Protein AF-A0A376JCS9-F1 (afdb_monomer)

pLDDT: mean 76.4, std 12.71, range [43.28, 95.12]

Mean predicted aligned error: 11.67 Å

Sequence (92 aa):
MQALGKGLLIIAPWLMKALSIVGTLAMFLVGGGIVVHGIAPLHHAIEHFAGQQSAVVAMILPTVLNLILGFIIGGIVVLGVKAVAKMRGQAH

InterPro domains:
  IPR008526 Inner membrane protein YedI [PF05661] (2-78)
  IPR008526 Inner membrane protein YedI [PTHR30503] (2-89)

Foldseek 3Di:
DVVVVVVCVVVVVVVVVVCVVVVVLVVLLVQLVVVCVVVVVNVVVLCVVLVVDDPVCSVVVVSVVSSVSSVVVVVVVVVVVVVVCVVVPPDD

Structure (mmCIF, N/CA/C/O backbone):
data_AF-A0A376JCS9-F1
#
_entry.id   AF-A0A376JCS9-F1
#
loop_
_atom_site.group_PDB
_atom_site.id
_atom_site.type_symbol
_atom_site.label_atom_id
_atom_site.label_alt_id
_atom_site.label_comp_id
_atom_site.label_asym_id
_atom_site.label_entity_id
_atom_site.label_seq_id
_atom_site.pdbx_PDB_ins_code
_atom_site.Cartn_x
_atom_site.Cartn_y
_atom_site.Cartn_z
_atom_site.occupancy
_atom_site.B_iso_or_equiv
_atom_site.auth_seq_id
_atom_site.auth_comp_id
_atom_site.auth_asym_id
_atom_site.auth_atom_id
_atom_site.pdbx_PDB_model_num
ATOM 1 N N . MET A 1 1 ? 1.763 20.206 31.505 1.00 59.66 1 MET A N 1
ATOM 2 C CA . MET A 1 1 ? 1.615 18.852 30.911 1.00 59.66 1 MET A CA 1
ATOM 3 C C . MET A 1 1 ? 0.357 18.667 30.048 1.00 59.66 1 MET A C 1
ATOM 5 O O . MET A 1 1 ? 0.406 17.871 29.124 1.00 59.66 1 MET A O 1
ATOM 9 N N . GLN A 1 2 ? -0.746 19.400 30.265 1.00 71.12 2 GLN A N 1
ATOM 10 C CA . GLN A 1 2 ? -1.988 19.228 29.479 1.00 71.12 2 GLN A CA 1
ATOM 11 C C . GLN A 1 2 ? -1.882 19.643 27.994 1.00 71.12 2 GLN A C 1
ATOM 13 O O . GLN A 1 2 ? -2.572 19.072 27.153 1.00 71.12 2 GLN A O 1
ATOM 18 N N . ALA A 1 3 ? -1.009 20.599 27.651 1.00 73.75 3 ALA A N 1
ATOM 19 C CA . ALA A 1 3 ? -0.820 21.054 26.268 1.00 73.75 3 ALA A CA 1
ATOM 20 C C . ALA A 1 3 ? -0.207 19.975 25.353 1.00 73.75 3 ALA A C 1
ATOM 22 O O . ALA A 1 3 ? -0.643 19.820 24.217 1.00 73.75 3 ALA A O 1
ATOM 23 N N . LEU A 1 4 ? 0.737 19.174 25.867 1.00 79.62 4 LEU A N 1
ATOM 24 C CA . LEU A 1 4 ? 1.337 18.057 25.124 1.00 79.62 4 LEU A CA 1
ATOM 25 C C . LEU A 1 4 ? 0.330 16.921 24.893 1.00 79.62 4 LEU A C 1
ATOM 27 O O . LEU A 1 4 ? 0.248 16.390 23.789 1.00 79.62 4 LEU A O 1
ATOM 31 N N . GLY A 1 5 ? -0.495 16.605 25.899 1.00 81.56 5 GLY A N 1
ATOM 32 C CA . GLY A 1 5 ? -1.565 15.610 25.763 1.00 81.56 5 GLY A CA 1
ATOM 33 C C . GLY A 1 5 ? -2.623 16.016 24.730 1.00 81.56 5 GLY A C 1
ATOM 34 O O . GLY A 1 5 ? -3.029 15.198 23.907 1.00 81.56 5 GLY A O 1
ATOM 35 N N . LYS A 1 6 ? -3.016 17.299 24.708 1.00 85.44 6 LYS A N 1
ATOM 36 C CA . LYS A 1 6 ? -3.922 17.838 23.680 1.00 85.44 6 LYS A CA 1
ATOM 37 C C . LYS A 1 6 ? -3.288 17.841 22.286 1.00 85.44 6 LYS A C 1
ATOM 39 O O . LYS A 1 6 ? -3.974 17.513 21.326 1.00 85.44 6 LYS A O 1
ATOM 44 N N . GLY A 1 7 ? -1.993 18.148 22.174 1.00 86.44 7 GLY A N 1
ATOM 45 C CA . GLY A 1 7 ? -1.265 18.082 20.903 1.00 86.44 7 GLY A CA 1
ATOM 46 C C . GLY A 1 7 ? -1.253 16.672 20.305 1.00 86.44 7 GLY A C 1
ATOM 47 O O . GLY A 1 7 ? -1.569 16.498 19.131 1.00 86.44 7 GLY A O 1
ATOM 48 N N . LEU A 1 8 ? -0.988 15.651 21.126 1.00 87.62 8 LEU A N 1
ATOM 49 C CA . LEU A 1 8 ? -0.990 14.256 20.678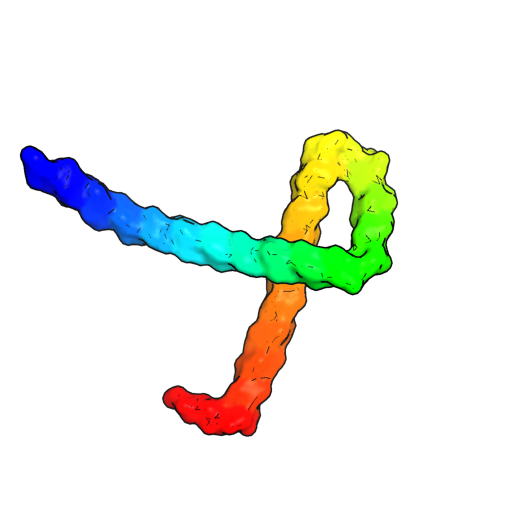 1.00 87.62 8 LEU A CA 1
ATOM 50 C C . LEU A 1 8 ? -2.387 13.788 20.232 1.00 87.62 8 LEU A C 1
ATOM 52 O O . LEU A 1 8 ? -2.512 13.126 19.203 1.00 87.62 8 LEU A O 1
ATOM 56 N N . LEU A 1 9 ? -3.440 14.185 20.958 1.00 88.94 9 LEU A N 1
ATOM 57 C CA . LEU A 1 9 ? -4.834 13.876 20.608 1.00 88.94 9 LEU A CA 1
ATOM 58 C C . LEU A 1 9 ? -5.267 14.481 19.263 1.00 88.94 9 LEU A C 1
ATOM 60 O O . LEU A 1 9 ? -6.085 13.882 18.572 1.00 88.94 9 LEU A O 1
ATOM 64 N N . ILE A 1 10 ? -4.718 15.635 18.870 1.00 90.94 10 ILE A N 1
ATOM 65 C CA . ILE A 1 10 ? -5.009 16.269 17.573 1.00 90.94 10 ILE A CA 1
ATOM 66 C C . ILE A 1 10 ? -4.291 15.543 16.424 1.00 90.94 10 ILE A C 1
ATOM 68 O O . ILE A 1 10 ? -4.840 15.424 15.328 1.00 90.94 10 ILE A O 1
ATOM 72 N N . ILE A 1 11 ? -3.086 15.019 16.669 1.00 91.25 11 ILE A N 1
ATOM 73 C CA . ILE A 1 11 ? -2.276 14.328 15.652 1.00 91.25 11 ILE A CA 1
ATOM 74 C 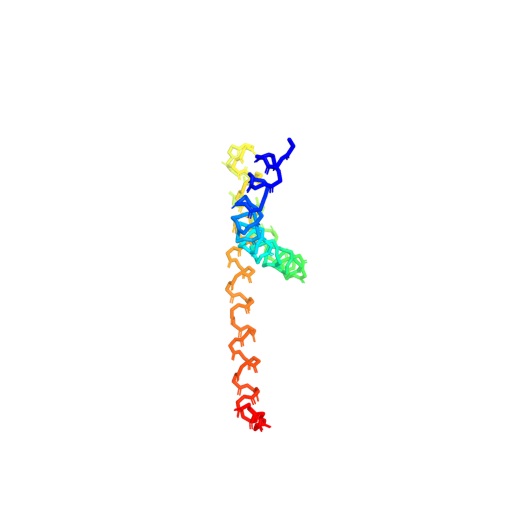C . ILE A 1 11 ? -2.753 12.884 15.440 1.00 91.25 11 ILE A C 1
ATOM 76 O O . ILE A 1 11 ? -2.752 12.397 14.309 1.00 91.25 11 ILE A O 1
ATOM 80 N N . ALA A 1 12 ? -3.213 12.213 16.500 1.00 93.56 12 ALA A N 1
ATOM 81 C CA . ALA A 1 12 ? -3.709 10.837 16.458 1.00 93.56 12 ALA A CA 1
ATOM 82 C C . ALA A 1 12 ? -4.706 10.545 15.305 1.00 93.56 12 ALA A C 1
ATOM 84 O O . ALA A 1 12 ? -4.478 9.586 14.562 1.00 93.56 12 ALA A O 1
ATOM 85 N N . PRO A 1 13 ? -5.768 11.344 15.067 1.00 91.44 13 PRO A N 1
ATOM 86 C CA . PRO A 1 13 ? -6.706 11.090 13.971 1.00 91.44 13 PRO A CA 1
ATOM 87 C C . PRO A 1 13 ? -6.095 11.295 12.580 1.00 91.44 13 PRO A C 1
ATOM 89 O O . PRO A 1 13 ? -6.470 10.598 11.637 1.00 91.44 13 PRO A O 1
ATOM 92 N N . TRP A 1 14 ? -5.147 12.222 12.433 1.00 93.69 14 TRP A N 1
ATOM 93 C CA . TRP A 1 14 ? -4.444 12.438 11.166 1.00 93.69 14 TRP A CA 1
ATOM 94 C C . TRP A 1 14 ? -3.510 11.270 10.840 1.00 93.69 14 TRP A C 1
ATOM 96 O O . TRP A 1 14 ? -3.513 10.772 9.713 1.00 93.69 14 TRP A O 1
ATOM 106 N N . LEU A 1 15 ? -2.790 10.772 11.849 1.00 93.31 15 LEU A N 1
ATOM 107 C CA . LEU A 1 15 ? -1.942 9.590 11.726 1.00 93.31 15 LEU A CA 1
ATOM 108 C C . LEU A 1 15 ? -2.759 8.355 11.323 1.00 93.31 15 LEU A C 1
ATOM 110 O O . LEU A 1 15 ? -2.380 7.658 10.386 1.00 93.31 15 LEU A O 1
ATOM 114 N N . MET A 1 16 ? -3.909 8.115 11.965 1.00 95.12 16 MET A N 1
ATOM 115 C CA . MET A 1 16 ? -4.778 6.979 11.625 1.00 95.12 16 MET A CA 1
ATOM 116 C C . MET A 1 16 ? -5.281 7.032 10.178 1.00 95.12 16 MET A C 1
ATOM 118 O O . MET A 1 16 ? -5.310 6.003 9.503 1.00 95.12 16 MET A O 1
ATOM 122 N N . LYS A 1 17 ? -5.634 8.220 9.668 1.00 91.06 17 LYS A N 1
ATOM 123 C CA . LYS A 1 17 ? -6.052 8.387 8.266 1.00 91.06 17 LYS A CA 1
ATOM 124 C C . LYS A 1 17 ? -4.916 8.084 7.292 1.00 91.06 17 LYS A C 1
ATOM 126 O O . LYS A 1 17 ? -5.120 7.328 6.345 1.00 91.06 17 LYS A O 1
ATOM 131 N N . ALA A 1 18 ? -3.727 8.628 7.546 1.00 94.06 18 ALA A N 1
ATOM 132 C CA . ALA A 1 18 ? -2.557 8.375 6.711 1.00 94.06 18 ALA A CA 1
ATOM 133 C C . ALA A 1 18 ? -2.191 6.882 6.704 1.00 94.06 18 ALA A C 1
ATOM 135 O O . ALA A 1 18 ? -2.062 6.283 5.638 1.00 94.06 18 ALA A O 1
A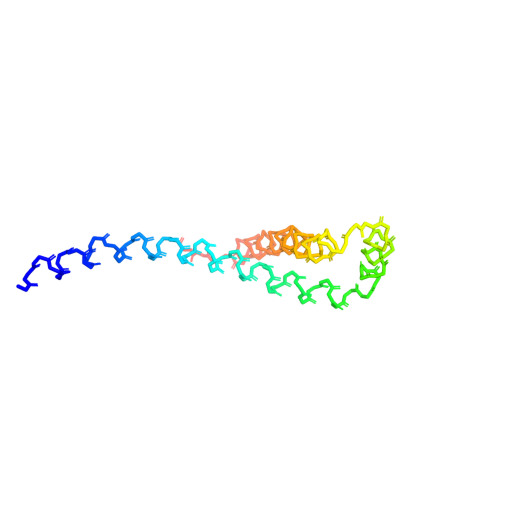TOM 136 N N . LEU A 1 19 ? -2.117 6.260 7.885 1.00 94.38 19 LEU A N 1
ATOM 137 C CA . LEU A 1 19 ? -1.824 4.834 8.025 1.00 94.38 19 LEU A CA 1
ATOM 138 C C . LEU A 1 19 ? -2.885 3.945 7.374 1.00 94.38 19 LEU A C 1
ATOM 140 O O . LEU A 1 19 ? -2.533 2.907 6.830 1.00 94.38 19 LEU A O 1
ATOM 144 N N . SER A 1 20 ? -4.158 4.343 7.372 1.00 93.00 20 SER A N 1
ATOM 145 C CA . SER A 1 20 ? -5.215 3.573 6.702 1.00 93.00 20 SER A CA 1
ATOM 146 C C . SER A 1 20 ? -5.029 3.550 5.182 1.00 93.00 20 SER A C 1
ATOM 148 O O . SER A 1 20 ? -5.177 2.502 4.553 1.00 93.00 20 SER A O 1
ATOM 150 N N . ILE A 1 21 ? -4.658 4.685 4.581 1.00 91.75 21 ILE A N 1
ATOM 151 C CA . ILE A 1 21 ? -4.399 4.777 3.136 1.00 91.75 21 ILE A CA 1
ATOM 152 C C . ILE A 1 21 ? -3.125 4.008 2.782 1.00 91.75 21 ILE A C 1
ATOM 154 O O . ILE A 1 21 ? -3.147 3.160 1.892 1.00 91.75 21 ILE A O 1
ATOM 158 N N . VAL A 1 22 ? -2.033 4.253 3.512 1.00 92.56 22 VAL A N 1
ATOM 159 C CA . VAL A 1 22 ? -0.755 3.557 3.308 1.00 92.56 22 VAL A CA 1
ATOM 160 C C . VAL A 1 22 ? -0.916 2.053 3.526 1.00 92.56 22 VAL A C 1
ATOM 162 O O . VAL A 1 22 ? -0.424 1.269 2.724 1.00 92.56 22 VAL A O 1
ATOM 165 N N . GLY A 1 23 ? -1.656 1.642 4.555 1.00 90.88 23 GLY A N 1
ATOM 166 C CA . GLY A 1 23 ? -1.955 0.242 4.843 1.00 90.88 23 GLY A CA 1
ATOM 167 C C . GLY A 1 23 ? -2.766 -0.418 3.733 1.00 90.88 23 GLY A C 1
ATOM 168 O O . GLY A 1 23 ? -2.453 -1.533 3.329 1.00 90.88 23 GLY A O 1
ATOM 169 N N . THR A 1 24 ? -3.749 0.289 3.168 1.00 87.06 24 THR A N 1
ATOM 170 C CA . THR A 1 24 ? -4.511 -0.209 2.013 1.00 87.06 24 THR A CA 1
ATOM 171 C C . THR A 1 24 ? -3.601 -0.393 0.798 1.00 87.06 24 THR A C 1
ATOM 173 O O . THR A 1 24 ? -3.595 -1.463 0.195 1.00 87.06 24 THR A O 1
ATOM 176 N N . LEU A 1 25 ? -2.775 0.608 0.472 1.00 86.44 25 LEU A N 1
ATOM 177 C CA . LEU A 1 25 ? -1.804 0.521 -0.624 1.00 86.44 25 LEU A CA 1
ATOM 178 C C . LEU A 1 25 ? -0.800 -0.621 -0.411 1.00 86.44 25 LEU A C 1
ATOM 180 O O . LEU A 1 25 ? -0.511 -1.365 -1.346 1.00 86.44 25 LEU A O 1
ATOM 184 N N . ALA A 1 26 ? -0.312 -0.800 0.818 1.00 87.25 26 ALA A N 1
ATOM 185 C CA . ALA A 1 26 ? 0.605 -1.874 1.178 1.00 87.25 26 ALA A CA 1
ATOM 186 C C . ALA A 1 26 ? -0.035 -3.257 0.993 1.00 87.25 26 ALA A C 1
ATOM 188 O O . ALA A 1 26 ? 0.596 -4.139 0.419 1.00 87.25 26 ALA A O 1
ATOM 189 N N . MET A 1 27 ? -1.294 -3.447 1.401 1.00 89.62 27 MET A N 1
ATOM 190 C CA . MET A 1 27 ? -2.006 -4.718 1.208 1.00 89.62 27 MET A CA 1
ATOM 191 C C . MET A 1 27 ? -2.186 -5.061 -0.277 1.00 89.62 27 MET A C 1
ATOM 193 O O . MET A 1 27 ? -1.999 -6.214 -0.665 1.00 89.62 27 MET A O 1
ATOM 197 N N . PHE A 1 28 ? -2.474 -4.067 -1.125 1.00 81.38 28 PHE A N 1
ATOM 198 C CA . PHE A 1 28 ? -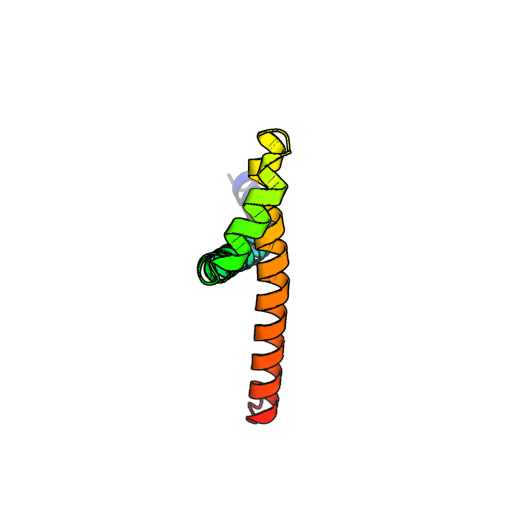2.529 -4.258 -2.579 1.00 81.38 28 PHE A CA 1
ATOM 199 C C . PHE A 1 28 ? -1.159 -4.561 -3.191 1.00 81.38 28 PHE A C 1
ATOM 201 O O . PHE A 1 28 ? -1.070 -5.421 -4.063 1.00 81.38 28 PHE A O 1
ATOM 208 N N . LEU A 1 29 ? -0.094 -3.900 -2.729 1.00 80.75 29 LEU A N 1
ATOM 209 C CA . LEU A 1 29 ? 1.272 -4.153 -3.193 1.00 80.75 29 LEU A CA 1
ATOM 210 C C . LEU A 1 29 ? 1.738 -5.566 -2.808 1.00 80.75 29 LEU A C 1
ATOM 212 O O . LEU A 1 29 ? 2.279 -6.275 -3.655 1.00 80.75 29 LEU A O 1
ATOM 216 N N . VAL A 1 30 ? 1.479 -6.009 -1.573 1.00 81.12 30 VAL A N 1
ATOM 217 C CA . VAL A 1 30 ? 1.815 -7.366 -1.101 1.00 81.12 30 VAL A CA 1
ATOM 218 C C . VAL A 1 30 ? 1.013 -8.424 -1.864 1.00 81.12 30 VAL A C 1
ATOM 220 O O . VAL A 1 30 ? 1.593 -9.382 -2.372 1.00 81.12 30 VAL A O 1
ATOM 223 N N . GLY A 1 31 ? -0.304 -8.238 -2.011 1.00 77.44 31 GLY A N 1
ATOM 224 C CA . GLY A 1 31 ? -1.153 -9.148 -2.785 1.00 77.44 31 GLY A CA 1
ATOM 225 C C . GLY A 1 31 ? -0.778 -9.200 -4.272 1.00 77.44 31 GLY A C 1
ATOM 226 O O . GLY A 1 31 ? -0.678 -10.283 -4.844 1.00 77.44 31 GLY A O 1
ATOM 227 N N . GLY A 1 32 ? -0.502 -8.047 -4.889 1.00 74.38 32 GLY A N 1
ATOM 228 C CA . GLY A 1 32 ? -0.040 -7.943 -6.275 1.00 74.38 32 GLY A CA 1
ATOM 229 C C . GLY A 1 32 ? 1.305 -8.622 -6.503 1.00 74.38 32 GLY A C 1
ATOM 230 O O . GLY A 1 32 ? 1.456 -9.368 -7.468 1.00 74.38 32 GLY A O 1
ATOM 231 N N . GLY A 1 33 ? 2.250 -8.444 -5.575 1.00 71.06 33 GLY A N 1
ATOM 232 C CA . GLY A 1 33 ? 3.537 -9.134 -5.593 1.00 71.06 33 GLY A CA 1
ATOM 233 C C . GLY A 1 33 ? 3.382 -10.655 -5.601 1.00 71.06 33 GLY A C 1
ATOM 234 O O . GLY A 1 33 ? 4.011 -11.313 -6.426 1.00 71.06 33 GLY A O 1
ATOM 235 N N . ILE A 1 34 ? 2.502 -11.212 -4.759 1.00 77.81 34 ILE A N 1
ATOM 236 C CA . ILE A 1 34 ? 2.226 -12.660 -4.722 1.00 77.81 34 ILE A CA 1
ATOM 237 C C . ILE A 1 34 ? 1.682 -13.154 -6.070 1.00 77.81 34 ILE A C 1
ATOM 239 O O . ILE A 1 34 ? 2.145 -14.171 -6.583 1.00 77.81 34 ILE A O 1
ATOM 243 N N . VAL A 1 35 ? 0.729 -12.434 -6.671 1.00 74.31 35 VAL A N 1
ATOM 244 C CA . VAL A 1 35 ? 0.110 -12.850 -7.941 1.00 74.31 35 VAL A CA 1
ATOM 245 C C . VAL A 1 35 ? 1.093 -12.771 -9.110 1.00 74.31 35 VAL A C 1
ATOM 247 O O . VAL A 1 35 ? 1.164 -13.703 -9.906 1.00 74.31 35 VAL A O 1
ATOM 250 N N . VAL A 1 36 ? 1.886 -11.700 -9.203 1.00 68.62 36 VAL A N 1
ATOM 251 C CA . VAL A 1 36 ? 2.874 -11.537 -10.283 1.00 68.62 36 VAL A CA 1
ATOM 252 C C . VAL A 1 36 ? 4.005 -12.562 -10.167 1.00 68.62 36 VAL A C 1
ATOM 254 O O . VAL A 1 36 ? 4.425 -13.109 -11.182 1.00 68.62 36 VAL A O 1
ATOM 257 N N . HIS A 1 37 ? 4.460 -12.889 -8.952 1.00 65.94 37 HIS A N 1
ATOM 258 C CA . HIS A 1 37 ? 5.463 -13.946 -8.757 1.00 65.94 37 HIS A CA 1
ATOM 259 C C . HIS A 1 37 ? 4.898 -15.352 -9.008 1.00 65.94 37 HIS A C 1
ATOM 261 O O . HIS A 1 37 ? 5.625 -16.221 -9.479 1.00 65.94 37 HIS A O 1
ATOM 267 N N . GLY A 1 38 ? 3.608 -15.585 -8.740 1.00 65.19 38 GLY A N 1
ATOM 268 C CA . GLY A 1 38 ? 2.941 -16.855 -9.045 1.00 65.19 38 GLY A CA 1
ATOM 269 C C . GLY A 1 38 ? 2.744 -17.117 -10.544 1.00 65.19 38 GLY A C 1
ATOM 270 O O . GLY A 1 38 ? 2.527 -18.260 -10.941 1.00 65.19 38 GLY A O 1
ATOM 271 N N . ILE A 1 39 ? 2.841 -16.082 -11.386 1.00 62.81 39 ILE A N 1
ATOM 272 C CA . ILE A 1 39 ? 2.667 -16.155 -12.841 1.00 62.81 39 ILE A CA 1
ATOM 273 C C . ILE A 1 39 ? 4.019 -15.842 -13.508 1.00 62.81 39 ILE A C 1
ATOM 275 O O . ILE A 1 39 ? 4.264 -14.732 -13.980 1.00 62.81 39 ILE A O 1
ATOM 279 N N . ALA A 1 40 ? 4.900 -16.849 -13.572 1.00 55.16 40 ALA A N 1
ATOM 280 C CA . ALA A 1 40 ? 6.267 -16.759 -14.111 1.00 55.16 40 ALA A CA 1
ATOM 281 C C . ALA A 1 40 ? 6.436 -16.016 -15.468 1.00 55.16 40 ALA A C 1
ATOM 283 O O . ALA A 1 40 ? 7.441 -15.322 -15.627 1.00 55.16 40 ALA A O 1
ATOM 284 N N . PRO A 1 41 ? 5.489 -16.052 -16.433 1.00 59.94 41 PRO A N 1
ATOM 285 C CA . PRO A 1 41 ? 5.616 -15.291 -17.682 1.00 59.94 41 PRO A CA 1
ATOM 286 C C . PRO A 1 41 ? 5.650 -13.760 -17.517 1.00 59.94 41 PRO A C 1
ATOM 288 O O . PRO A 1 41 ? 6.232 -13.073 -18.356 1.00 59.94 41 PRO A O 1
ATOM 291 N N . LEU A 1 42 ? 5.045 -13.203 -16.458 1.00 57.03 42 LEU A N 1
ATOM 292 C CA . LEU A 1 42 ? 5.020 -11.748 -16.235 1.00 57.03 42 LEU A CA 1
ATOM 293 C C . LEU A 1 42 ? 6.380 -11.205 -15.783 1.00 57.03 42 LEU A C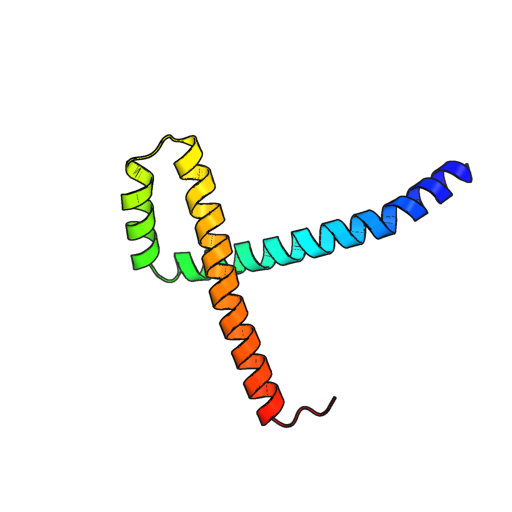 1
ATOM 295 O O . LEU A 1 42 ? 6.726 -10.074 -16.121 1.00 57.03 42 LEU A O 1
ATOM 299 N N . HIS A 1 43 ? 7.167 -12.013 -15.069 1.00 53.31 43 HIS A N 1
ATOM 300 C CA . HIS A 1 43 ? 8.472 -11.604 -14.549 1.00 53.31 43 HIS A CA 1
ATOM 301 C C . HIS A 1 43 ? 9.480 -11.363 -15.684 1.00 53.31 43 HIS A C 1
ATOM 303 O O . HIS A 1 43 ? 10.136 -10.325 -15.716 1.00 53.31 43 HIS A O 1
ATOM 309 N N . HIS A 1 44 ? 9.511 -12.247 -16.688 1.00 58.97 44 HIS A N 1
ATOM 310 C CA . HIS A 1 44 ? 10.407 -12.102 -17.840 1.00 58.97 44 HIS A CA 1
ATOM 311 C C . HIS A 1 44 ? 10.013 -10.966 -18.792 1.00 58.97 44 HIS A C 1
ATOM 313 O O . HIS A 1 44 ? 10.890 -10.329 -19.372 1.00 58.97 44 HIS A O 1
ATOM 319 N N . ALA A 1 45 ? 8.718 -10.656 -18.932 1.00 62.75 45 ALA A N 1
ATOM 320 C CA . ALA A 1 45 ? 8.280 -9.499 -19.717 1.00 62.75 45 ALA A CA 1
ATOM 321 C C . ALA A 1 45 ? 8.725 -8.172 -19.073 1.00 62.75 45 ALA A C 1
ATOM 323 O O . ALA A 1 45 ? 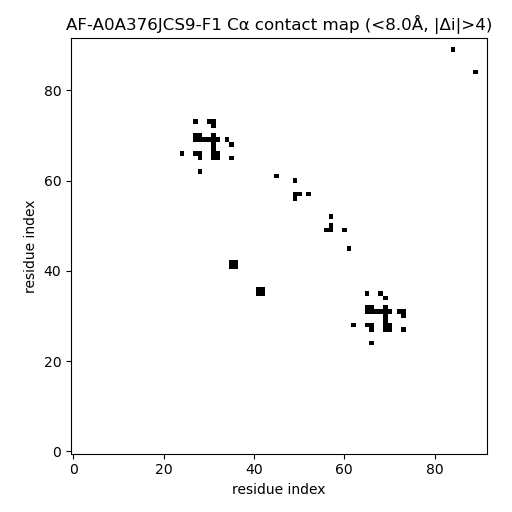9.113 -7.239 -19.776 1.00 62.75 45 ALA A O 1
ATOM 324 N N . ILE A 1 46 ? 8.709 -8.102 -17.737 1.00 56.69 46 ILE A N 1
ATOM 325 C CA . ILE A 1 46 ? 9.153 -6.928 -16.975 1.00 56.69 46 ILE A CA 1
ATOM 326 C C . ILE A 1 46 ? 10.686 -6.825 -16.980 1.00 56.69 46 ILE A C 1
ATOM 328 O O . ILE A 1 46 ? 11.206 -5.737 -17.224 1.00 56.69 46 ILE A O 1
ATOM 332 N N . GLU A 1 47 ? 11.415 -7.932 -16.796 1.00 59.62 47 GLU A N 1
ATOM 333 C CA . GLU A 1 47 ? 12.886 -7.963 -16.891 1.00 59.62 47 GLU A CA 1
ATOM 334 C C . GLU A 1 47 ? 13.389 -7.516 -18.271 1.00 59.62 47 GLU A C 1
ATOM 336 O O . GLU A 1 47 ? 14.314 -6.705 -18.358 1.00 59.62 47 GLU A O 1
ATOM 341 N N . HIS A 1 48 ? 12.748 -7.967 -19.356 1.00 62.88 48 HIS A N 1
ATOM 342 C CA . HIS A 1 48 ? 13.150 -7.601 -20.717 1.00 62.88 48 HIS A CA 1
ATOM 343 C C . HIS A 1 48 ? 12.898 -6.113 -21.038 1.00 62.88 48 HIS A C 1
ATOM 345 O O . HIS A 1 48 ? 13.599 -5.532 -21.869 1.00 62.88 48 HIS A O 1
ATOM 351 N N . PHE A 1 49 ? 11.922 -5.476 -20.378 1.00 58.81 49 PHE A N 1
ATOM 352 C CA . PHE A 1 49 ? 11.633 -4.043 -20.528 1.00 58.81 49 PHE A CA 1
ATOM 353 C C . PHE A 1 49 ? 12.495 -3.164 -19.604 1.00 58.81 49 PHE A C 1
ATOM 355 O O . PHE A 1 49 ? 12.893 -2.063 -19.987 1.00 58.81 49 PHE A O 1
ATOM 362 N N . ALA A 1 50 ? 12.812 -3.648 -18.399 1.00 56.56 50 ALA A N 1
ATOM 363 C CA . ALA A 1 50 ? 13.607 -2.927 -17.403 1.00 56.56 50 ALA A CA 1
ATOM 364 C C . ALA A 1 50 ? 15.120 -2.970 -17.688 1.00 56.56 50 ALA A C 1
ATOM 366 O O . ALA A 1 50 ? 15.829 -2.029 -17.336 1.00 56.56 50 ALA A O 1
ATOM 367 N N . GLY A 1 51 ? 15.615 -4.008 -18.375 1.00 57.00 51 GLY A N 1
ATOM 368 C CA . GLY A 1 51 ? 17.035 -4.159 -18.721 1.00 57.00 51 GLY A CA 1
ATOM 369 C C . GLY A 1 51 ? 17.611 -3.074 -19.644 1.00 57.00 51 GLY A C 1
ATOM 370 O O . GLY A 1 51 ? 18.828 -2.965 -19.762 1.00 57.00 51 GLY A O 1
ATOM 371 N N . GLN A 1 52 ? 16.770 -2.246 -20.277 1.00 58.47 52 GLN A N 1
ATOM 372 C CA . GLN A 1 52 ? 17.199 -1.125 -21.130 1.00 58.47 52 GLN A CA 1
ATOM 373 C C . GLN A 1 52 ? 17.181 0.241 -20.419 1.00 58.47 52 GLN A C 1
ATOM 375 O O . GLN A 1 52 ? 17.435 1.265 -21.053 1.00 58.47 52 GLN A O 1
ATOM 380 N N . GLN A 1 53 ? 16.856 0.294 -19.123 1.00 58.91 53 GLN A N 1
ATOM 381 C CA . GLN A 1 53 ? 16.644 1.548 -18.395 1.00 58.91 53 GLN A CA 1
ATOM 382 C C . GLN A 1 53 ? 17.647 1.742 -17.252 1.00 58.91 53 GLN A C 1
ATOM 384 O O . GLN A 1 53 ? 18.225 0.798 -16.722 1.00 58.91 53 GLN A O 1
ATOM 389 N N . SER A 1 54 ? 17.858 3.008 -16.876 1.00 60.12 54 SER A N 1
ATOM 390 C CA . SER A 1 54 ? 18.737 3.408 -15.769 1.00 60.12 54 SER A CA 1
ATOM 391 C C . SER A 1 54 ? 18.394 2.654 -14.475 1.00 60.12 54 SER A C 1
ATOM 393 O O . SER A 1 54 ? 17.218 2.461 -14.168 1.00 60.12 54 SER A O 1
ATOM 395 N N . ALA A 1 55 ? 19.411 2.273 -13.690 1.00 65.69 55 ALA A N 1
ATOM 396 C CA . ALA A 1 55 ? 19.288 1.438 -12.487 1.00 65.69 55 ALA A CA 1
ATOM 397 C C . ALA A 1 55 ? 18.218 1.917 -11.482 1.00 65.69 55 ALA A C 1
ATOM 399 O O . ALA A 1 55 ? 17.596 1.106 -10.803 1.00 65.69 55 ALA A O 1
ATOM 400 N N . VAL A 1 56 ? 17.958 3.226 -11.416 1.00 66.50 56 VAL A N 1
ATOM 401 C CA . VAL A 1 56 ? 16.907 3.812 -10.564 1.00 66.50 56 VAL A CA 1
ATOM 402 C C . VAL A 1 56 ? 15.502 3.454 -11.064 1.00 66.50 56 VAL A C 1
ATOM 404 O O . VAL A 1 56 ? 14.613 3.139 -10.274 1.00 66.50 56 VAL A O 1
ATOM 407 N N . VAL A 1 57 ? 15.296 3.458 -12.381 1.00 67.69 57 VAL A N 1
ATOM 408 C CA . VAL A 1 57 ? 14.014 3.102 -13.000 1.00 67.69 57 VAL A CA 1
ATOM 409 C C . VAL A 1 57 ? 13.748 1.608 -12.827 1.00 67.69 57 VAL A C 1
ATOM 411 O O . VAL A 1 57 ? 12.634 1.236 -12.474 1.00 67.69 57 VAL A O 1
ATOM 414 N N . ALA A 1 58 ? 14.776 0.764 -12.945 1.00 64.94 58 ALA A N 1
ATOM 415 C CA . ALA A 1 58 ? 14.659 -0.678 -12.732 1.00 64.94 58 ALA A CA 1
ATOM 416 C C . ALA A 1 58 ? 14.236 -1.070 -11.298 1.00 64.94 58 ALA A C 1
ATOM 418 O O . ALA A 1 58 ? 13.642 -2.127 -11.118 1.00 64.94 58 ALA A O 1
ATOM 419 N N . MET A 1 59 ? 14.479 -0.230 -10.282 1.00 69.75 59 MET A N 1
ATOM 420 C CA . MET A 1 59 ? 14.021 -0.485 -8.903 1.00 69.75 59 MET A CA 1
ATOM 421 C C . MET A 1 59 ? 12.572 -0.034 -8.660 1.00 69.75 59 MET A C 1
ATOM 423 O O . MET A 1 59 ? 11.808 -0.685 -7.944 1.00 69.75 59 MET A O 1
ATOM 427 N N . ILE A 1 60 ? 12.177 1.097 -9.250 1.00 75.12 60 ILE A N 1
ATOM 428 C CA . ILE A 1 60 ? 10.868 1.719 -9.002 1.00 75.12 60 ILE A CA 1
ATOM 429 C C . ILE A 1 6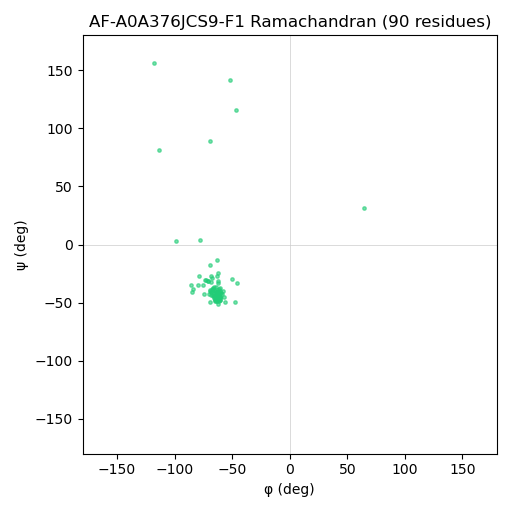0 ? 9.790 1.105 -9.900 1.00 75.12 60 ILE A C 1
ATOM 431 O O . ILE A 1 60 ? 8.680 0.834 -9.440 1.00 75.12 60 ILE A O 1
ATOM 435 N N . LEU A 1 61 ? 10.120 0.850 -11.167 1.00 76.88 61 LEU A N 1
ATOM 436 C CA . LEU A 1 61 ? 9.195 0.350 -12.178 1.00 76.88 61 LEU A CA 1
ATOM 437 C C . LEU A 1 61 ? 8.503 -0.969 -11.786 1.00 76.88 61 LEU A C 1
ATOM 439 O O . LEU A 1 61 ? 7.273 -0.997 -11.843 1.00 76.88 61 LEU A O 1
ATOM 443 N N . PRO A 1 62 ? 9.200 -2.030 -11.327 1.00 73.62 62 PRO A N 1
ATOM 444 C CA . PRO A 1 62 ? 8.527 -3.264 -10.923 1.00 73.62 62 PRO A CA 1
ATOM 445 C C . PRO A 1 62 ? 7.606 -3.046 -9.720 1.00 73.62 62 PRO A C 1
ATOM 447 O O . PRO A 1 62 ? 6.512 -3.595 -9.686 1.00 73.62 62 PRO A O 1
ATOM 450 N N . THR A 1 63 ? 7.984 -2.194 -8.763 1.00 78.31 63 THR A N 1
ATOM 451 C CA . THR A 1 63 ? 7.142 -1.872 -7.599 1.00 78.31 63 THR A CA 1
ATOM 452 C C . THR A 1 63 ? 5.838 -1.192 -8.023 1.00 78.31 63 THR A C 1
ATOM 454 O O . THR A 1 63 ? 4.758 -1.581 -7.577 1.00 78.31 63 THR A O 1
ATOM 457 N N . VAL A 1 64 ? 5.923 -0.208 -8.923 1.00 78.88 64 VAL A N 1
ATOM 458 C CA . VAL A 1 64 ? 4.753 0.513 -9.447 1.00 78.88 64 VAL A CA 1
ATOM 459 C C . VAL A 1 64 ? 3.874 -0.406 -10.297 1.00 78.88 64 VAL A C 1
ATOM 461 O O . VAL A 1 64 ? 2.657 -0.414 -10.122 1.00 78.88 64 VAL A O 1
ATOM 464 N N . LEU A 1 65 ? 4.468 -1.220 -11.174 1.00 77.00 65 LEU A N 1
ATOM 465 C CA . LEU A 1 65 ? 3.731 -2.182 -11.996 1.00 77.00 65 LEU A CA 1
ATOM 466 C C . LEU A 1 65 ? 3.027 -3.240 -11.138 1.00 77.00 65 LEU A C 1
ATOM 468 O O . LEU A 1 65 ? 1.845 -3.497 -11.350 1.00 77.00 65 LEU A O 1
ATOM 472 N N . ASN A 1 66 ? 3.707 -3.796 -10.132 1.00 74.50 66 ASN A N 1
ATOM 473 C CA . ASN A 1 66 ? 3.114 -4.745 -9.188 1.00 74.50 66 ASN A CA 1
ATOM 474 C C . ASN A 1 66 ? 1.954 -4.121 -8.405 1.00 74.50 66 ASN A C 1
ATOM 476 O O . ASN A 1 66 ? 0.941 -4.785 -8.190 1.00 74.50 66 ASN A O 1
ATOM 480 N N . LEU A 1 67 ? 2.064 -2.846 -8.018 1.00 78.88 67 LEU A N 1
ATOM 481 C CA . LEU A 1 67 ? 0.982 -2.120 -7.355 1.00 78.88 67 LEU A CA 1
ATOM 482 C C . LEU A 1 67 ? -0.221 -1.933 -8.287 1.00 78.88 67 LEU A C 1
ATOM 484 O O . LEU A 1 67 ? -1.345 -2.205 -7.874 1.00 78.88 67 LEU A O 1
ATOM 488 N N . ILE A 1 68 ? -0.008 -1.514 -9.539 1.00 80.44 68 ILE A N 1
ATOM 489 C CA . ILE A 1 68 ? -1.087 -1.322 -10.522 1.00 80.44 68 ILE A CA 1
ATOM 490 C C . ILE A 1 68 ? -1.772 -2.656 -10.841 1.00 80.44 68 ILE A C 1
ATOM 492 O O . ILE A 1 68 ? -2.998 -2.749 -10.785 1.00 80.44 68 ILE A O 1
ATOM 496 N N . LEU A 1 69 ? -0.996 -3.702 -11.134 1.00 79.00 69 LEU A N 1
ATOM 497 C CA . LEU A 1 69 ? -1.527 -5.035 -11.424 1.00 79.00 69 LEU A CA 1
ATOM 498 C C . LEU A 1 69 ? -2.257 -5.619 -10.213 1.00 79.00 69 LEU A C 1
ATOM 500 O O . LEU A 1 69 ? -3.384 -6.092 -10.348 1.00 79.00 69 LEU A O 1
ATOM 504 N N . GLY A 1 70 ? -1.663 -5.524 -9.021 1.00 78.06 70 GLY A N 1
ATOM 505 C CA . GLY A 1 70 ? -2.296 -5.927 -7.768 1.00 78.06 70 GLY A CA 1
ATOM 506 C C . GLY A 1 70 ? -3.604 -5.191 -7.509 1.00 78.06 70 GLY A C 1
ATOM 507 O O . GLY A 1 70 ? -4.585 -5.811 -7.104 1.00 78.06 70 GLY A O 1
ATOM 508 N N . PHE A 1 71 ? -3.656 -3.891 -7.805 1.00 81.25 71 PHE A N 1
ATOM 509 C CA . PHE A 1 71 ? -4.867 -3.086 -7.683 1.00 81.25 71 PHE A CA 1
ATOM 510 C C . PHE A 1 71 ? -5.965 -3.527 -8.655 1.00 81.25 71 PHE A C 1
ATOM 512 O O . PHE A 1 71 ? -7.110 -3.706 -8.239 1.00 81.25 71 PHE A O 1
ATOM 519 N N . ILE A 1 72 ? -5.627 -3.768 -9.926 1.00 83.81 72 ILE A N 1
ATOM 520 C CA . ILE A 1 72 ? -6.578 -4.255 -10.936 1.00 83.81 72 ILE A CA 1
ATOM 521 C C . ILE A 1 72 ? -7.122 -5.631 -10.534 1.00 83.81 72 ILE A C 1
ATOM 523 O O . ILE A 1 72 ? -8.336 -5.824 -10.477 1.00 83.81 72 ILE A O 1
ATOM 527 N N . ILE A 1 73 ? -6.238 -6.577 -10.207 1.00 80.50 73 ILE A N 1
ATOM 528 C CA . ILE A 1 73 ? -6.613 -7.950 -9.851 1.00 80.50 73 ILE A CA 1
ATOM 529 C C . ILE A 1 73 ? -7.419 -7.966 -8.553 1.00 80.50 73 ILE A C 1
ATOM 531 O O . ILE A 1 73 ? -8.497 -8.556 -8.506 1.00 80.50 73 ILE A O 1
ATOM 535 N N . GLY A 1 74 ? -6.948 -7.277 -7.512 1.00 79.81 74 GLY A N 1
ATOM 536 C CA . GLY A 1 74 ? -7.668 -7.162 -6.247 1.00 79.81 74 GLY A CA 1
ATOM 537 C C . GLY A 1 74 ? -9.031 -6.489 -6.424 1.00 79.81 74 GLY A C 1
ATOM 538 O O . GLY A 1 74 ? -10.012 -6.941 -5.839 1.00 79.81 74 GLY A O 1
ATOM 539 N N . GLY A 1 75 ? -9.135 -5.482 -7.296 1.00 84.44 75 GLY A N 1
ATOM 540 C CA . GLY A 1 75 ? -10.406 -4.867 -7.677 1.00 84.44 75 GLY A CA 1
ATOM 541 C C . GLY A 1 75 ? -11.368 -5.863 -8.329 1.00 84.44 75 GLY A C 1
ATOM 542 O O . GLY A 1 75 ? -12.518 -5.967 -7.902 1.00 84.44 75 GLY A O 1
ATOM 543 N N . ILE A 1 76 ? -10.896 -6.650 -9.300 1.00 85.44 76 ILE A N 1
ATOM 544 C CA . ILE A 1 76 ? -11.688 -7.702 -9.957 1.00 85.44 76 ILE A CA 1
ATOM 545 C C . ILE A 1 76 ? -12.158 -8.750 -8.938 1.00 85.44 76 ILE A C 1
ATOM 547 O O . ILE A 1 76 ? -13.337 -9.107 -8.928 1.00 85.44 76 ILE A O 1
ATOM 551 N N . VAL A 1 77 ? -11.277 -9.207 -8.044 1.00 83.75 77 VAL A N 1
ATOM 552 C CA . VAL A 1 77 ? -11.619 -10.179 -6.992 1.00 83.75 77 VAL A CA 1
ATOM 553 C C . VAL A 1 77 ? -12.676 -9.612 -6.047 1.00 83.75 77 VAL A C 1
ATOM 555 O O . VAL A 1 77 ? -13.672 -10.278 -5.780 1.00 83.75 77 VAL A O 1
ATOM 558 N N . VAL A 1 78 ? -12.513 -8.374 -5.572 1.00 84.75 78 VAL A N 1
ATOM 559 C CA . VAL A 1 78 ? -13.486 -7.719 -4.682 1.00 84.75 78 VAL A CA 1
ATOM 560 C C . VAL A 1 78 ? -14.839 -7.557 -5.374 1.00 84.75 78 VAL A C 1
ATOM 562 O O . VAL A 1 78 ? -15.872 -7.793 -4.746 1.00 84.75 78 VAL A O 1
ATOM 565 N N . LEU A 1 79 ? -14.861 -7.192 -6.659 1.00 87.31 79 LEU A N 1
ATOM 566 C CA . LEU A 1 79 ? -16.094 -7.122 -7.446 1.00 87.31 79 LEU A CA 1
ATOM 567 C C . LEU A 1 79 ? -16.754 -8.499 -7.582 1.00 87.31 79 LEU A C 1
ATOM 569 O O . LEU A 1 79 ? -17.959 -8.613 -7.360 1.00 87.31 79 LEU A O 1
ATOM 573 N N . GLY A 1 80 ? -15.973 -9.542 -7.869 1.00 87.69 80 GLY A N 1
ATOM 574 C CA . GLY A 1 80 ? -16.452 -10.921 -7.943 1.00 87.69 80 GLY A CA 1
ATOM 575 C C . GLY A 1 80 ? -17.035 -11.409 -6.616 1.00 87.69 80 GLY A C 1
ATOM 576 O O . GLY A 1 80 ? -18.161 -11.903 -6.582 1.00 87.69 80 GLY A O 1
ATOM 577 N N . VAL A 1 81 ? -16.329 -11.198 -5.502 1.00 84.62 81 VAL A N 1
ATOM 578 C CA . VAL A 1 81 ? -16.810 -11.566 -4.161 1.00 84.62 81 VAL A CA 1
ATOM 579 C C . VAL A 1 81 ? -18.066 -10.779 -3.797 1.00 84.62 81 VAL A C 1
ATOM 581 O O . VAL A 1 81 ? -19.006 -11.372 -3.280 1.00 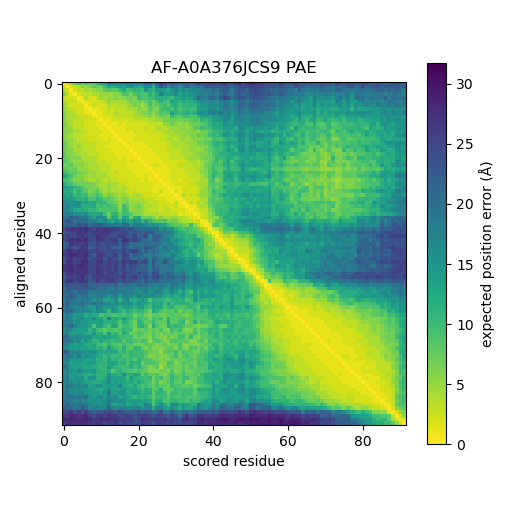84.62 81 VAL A O 1
ATOM 584 N N . LYS A 1 82 ? -18.142 -9.478 -4.109 1.00 85.94 82 LYS A N 1
ATOM 585 C CA . LYS A 1 82 ? -19.357 -8.675 -3.885 1.00 85.94 82 LYS A CA 1
ATOM 586 C C . LYS A 1 82 ? -20.537 -9.164 -4.724 1.00 85.94 82 LYS A C 1
ATOM 588 O O . LYS A 1 82 ? -21.651 -9.223 -4.209 1.00 85.94 82 LYS A O 1
ATOM 593 N N . ALA A 1 83 ? -20.313 -9.538 -5.983 1.00 86.50 83 ALA A N 1
ATOM 594 C CA . ALA A 1 83 ? -21.349 -10.105 -6.842 1.00 86.50 83 ALA A CA 1
ATOM 595 C C . ALA A 1 83 ? -21.857 -11.446 -6.291 1.00 86.50 83 ALA A C 1
ATOM 597 O O . ALA A 1 83 ? -23.063 -11.634 -6.140 1.00 86.50 83 ALA A O 1
ATOM 598 N N . VAL A 1 84 ? -20.945 -12.337 -5.892 1.00 86.50 84 VAL A N 1
ATOM 599 C CA . VAL A 1 84 ? -21.285 -13.623 -5.269 1.00 86.50 84 VAL A CA 1
ATOM 600 C C . VAL A 1 84 ? -21.984 -13.425 -3.921 1.00 86.50 84 VAL A C 1
ATOM 602 O O . VAL A 1 84 ? -22.976 -14.094 -3.660 1.00 86.50 84 VAL A O 1
ATOM 605 N N . ALA A 1 85 ? -21.535 -12.494 -3.076 1.00 85.44 85 ALA A N 1
ATOM 606 C CA . ALA A 1 85 ? -22.172 -12.183 -1.794 1.00 85.44 85 ALA A CA 1
ATOM 607 C C . ALA A 1 85 ? -23.601 -11.650 -1.983 1.00 85.44 85 ALA A C 1
ATOM 609 O O . ALA A 1 85 ? -24.518 -12.092 -1.289 1.00 85.44 85 ALA A O 1
ATOM 610 N N . LYS A 1 86 ? -23.804 -10.776 -2.980 1.00 84.38 86 LYS A N 1
ATOM 611 C CA . LYS A 1 86 ? -25.123 -10.270 -3.379 1.00 84.38 86 LYS A CA 1
ATOM 612 C C . LYS A 1 86 ? -26.038 -11.395 -3.875 1.00 84.38 86 LYS A C 1
ATOM 614 O O . LYS A 1 86 ? -27.207 -11.426 -3.511 1.00 84.38 86 LYS A O 1
ATOM 619 N N . MET A 1 87 ? -25.518 -12.330 -4.675 1.00 83.00 87 MET A N 1
ATOM 620 C CA . MET A 1 87 ? -26.281 -13.483 -5.177 1.00 83.00 87 MET A CA 1
ATOM 621 C C . MET A 1 87 ? -26.559 -14.539 -4.099 1.00 83.00 87 MET A C 1
ATOM 623 O O . MET A 1 87 ? -27.591 -15.199 -4.143 1.00 83.00 87 MET A O 1
ATOM 627 N N . ARG A 1 88 ? -25.668 -14.688 -3.112 1.00 80.94 88 ARG A N 1
ATOM 628 C CA . ARG A 1 88 ? -25.829 -15.609 -1.975 1.00 80.94 88 ARG A CA 1
ATOM 629 C C . ARG A 1 88 ? -26.785 -15.089 -0.898 1.00 80.94 88 ARG A C 1
ATOM 631 O O . ARG A 1 88 ? -26.935 -15.748 0.125 1.00 80.94 88 ARG A O 1
ATOM 638 N N . GLY A 1 89 ? -27.430 -13.941 -1.116 1.00 64.56 89 GLY A N 1
ATOM 639 C CA . GLY A 1 89 ? -28.469 -13.430 -0.227 1.00 64.56 89 GLY A CA 1
ATOM 640 C C . GLY A 1 89 ? -27.957 -13.073 1.165 1.00 64.56 89 GLY A C 1
ATOM 641 O O . GLY A 1 89 ? -28.711 -13.207 2.126 1.00 64.56 89 GLY A O 1
ATOM 642 N N . GLN A 1 90 ? -26.700 -12.626 1.302 1.00 51.50 90 GLN A N 1
ATOM 643 C CA . GLN A 1 90 ? -26.300 -11.969 2.545 1.00 51.50 90 GLN A CA 1
ATOM 644 C C . GLN A 1 90 ? -27.004 -10.617 2.624 1.00 51.50 90 GLN A C 1
ATOM 646 O O . GLN A 1 90 ? -26.524 -9.597 2.132 1.00 51.50 90 GLN A O 1
ATOM 651 N N . ALA A 1 91 ? -28.193 -10.684 3.218 1.00 49.81 91 ALA A N 1
ATOM 652 C CA . ALA A 1 91 ? -28.824 -9.604 3.934 1.00 49.81 91 ALA A CA 1
ATOM 653 C C . ALA A 1 91 ? -27.788 -8.982 4.879 1.00 49.81 91 ALA A C 1
ATOM 655 O O . ALA A 1 91 ? -27.289 -9.641 5.793 1.00 49.81 91 ALA A O 1
ATOM 656 N N . HIS A 1 92 ? -27.461 -7.726 4.612 1.00 43.28 92 HIS A N 1
ATOM 657 C CA . HIS A 1 92 ? -27.174 -6.760 5.655 1.00 43.28 92 HIS A CA 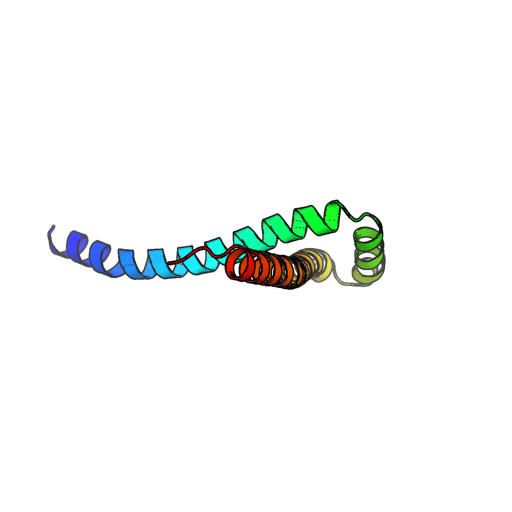1
ATOM 658 C C . HIS A 1 92 ? -28.347 -5.791 5.685 1.00 43.28 92 HIS A C 1
ATOM 660 O O . HIS A 1 92 ? -28.773 -5.378 4.580 1.00 43.28 92 HIS A O 1
#

Solvent-accessible surface area (backbone atoms only — not comparable to full-atom values): 5061 Å² total; per-residue (Å²): 117,67,68,61,57,53,52,50,62,64,45,50,62,56,51,52,52,50,49,51,54,52,48,51,54,47,53,30,32,54,54,11,44,54,54,48,65,72,40,65,74,56,52,56,58,50,50,69,61,34,75,81,49,60,75,69,52,49,63,49,49,58,56,54,49,28,30,52,53,12,42,53,52,52,48,52,50,52,51,51,51,49,52,50,42,61,72,69,63,68,80,125

Organism: Escherichia coli (NCBI:txid562)

Secondary structure (DSSP, 8-state):
-HHHHHHHHHHHHHHHHHHHHHHHHHHHHHHHHHHHHHSHHHHHHHHHHHTTS-HHHHHHHHHHHHHHHHHHHHHHHHHHHHHHHHHTT---

Radius of gyration: 19.77 Å; Cα contacts (8 Å, |Δi|>4): 38; chains: 1; bounding box: 48×38×52 Å